Protein AF-A0A7W0VPZ4-F1 (afdb_monomer_lite)

pLDDT: mean 83.44, std 11.14, range [54.72, 97.38]

Foldseek 3Di:
DLVVVVVVPDQLCVVQVVVVHDSVVSVVVNVVVVVVPPPDPPDPDDDDDCPFPQDFDWDDQPPDIDTRRGDGPVRVVVVNVVSPDDDD

Sequence (88 aa):
MIKAWRRSGEPAAVFARRHGVQSKRIKYWAGRLSRAEAPAQMLSLVPAAVVGTELTAVIRAGEVTVELTSATPDQIAAIAQALARPTP

Structure (mmCIF, N/CA/C/O backbone):
data_AF-A0A7W0VPZ4-F1
#
_entry.id   AF-A0A7W0VPZ4-F1
#
loop_
_atom_site.group_PDB
_atom_site.id
_atom_site.type_symbol
_atom_site.label_atom_id
_atom_site.label_alt_id
_atom_site.label_comp_id
_atom_site.label_asym_id
_atom_site.label_entity_id
_atom_site.label_seq_id
_atom_site.pdbx_PDB_ins_code
_atom_site.Cartn_x
_atom_site.Cartn_y
_atom_site.Cartn_z
_atom_site.occupancy
_atom_site.B_iso_or_equiv
_atom_site.auth_seq_id
_atom_site.auth_comp_id
_atom_site.auth_asym_id
_atom_site.auth_atom_id
_atom_site.pdbx_PDB_model_num
ATOM 1 N N . MET A 1 1 ? 12.568 -6.796 -27.244 1.00 86.81 1 MET A N 1
ATOM 2 C CA . MET A 1 1 ? 12.271 -5.773 -28.275 1.00 86.81 1 MET A CA 1
ATOM 3 C C . MET A 1 1 ? 12.731 -4.362 -27.892 1.00 86.81 1 MET A C 1
ATOM 5 O O . MET A 1 1 ? 13.682 -3.889 -28.490 1.00 86.81 1 MET A O 1
ATOM 9 N N . ILE A 1 2 ? 12.154 -3.695 -26.878 1.00 94.25 2 ILE A N 1
ATOM 10 C CA . ILE A 1 2 ? 12.533 -2.305 -26.517 1.00 94.25 2 ILE A CA 1
ATOM 11 C C . ILE A 1 2 ? 13.999 -2.170 -26.080 1.00 94.25 2 ILE A C 1
ATOM 13 O O . ILE A 1 2 ? 14.676 -1.243 -26.506 1.00 94.25 2 ILE A O 1
ATOM 17 N N . LYS A 1 3 ? 14.523 -3.127 -25.302 1.00 93.38 3 LYS A N 1
ATOM 18 C CA . LYS A 1 3 ? 15.951 -3.166 -24.938 1.00 93.38 3 LYS A CA 1
ATOM 19 C C . LYS A 1 3 ? 16.869 -3.287 -26.166 1.00 93.38 3 LYS A C 1
ATOM 21 O O . LYS A 1 3 ? 17.906 -2.641 -26.211 1.00 93.38 3 LYS A O 1
ATOM 26 N N . ALA A 1 4 ? 16.466 -4.073 -27.168 1.00 93.56 4 ALA A N 1
ATOM 27 C CA . ALA A 1 4 ? 17.215 -4.230 -28.417 1.00 93.56 4 ALA A CA 1
ATOM 28 C C . ALA A 1 4 ? 17.193 -2.940 -29.253 1.00 93.56 4 ALA A C 1
ATOM 30 O O . ALA A 1 4 ? 18.233 -2.521 -29.744 1.00 93.56 4 ALA A O 1
ATOM 31 N N . TRP A 1 5 ? 16.041 -2.262 -29.323 1.00 95.62 5 TRP A N 1
ATOM 32 C CA . TRP A 1 5 ? 15.936 -0.937 -29.936 1.00 95.62 5 TRP A CA 1
ATOM 33 C C . TRP A 1 5 ? 16.828 0.097 -29.235 1.00 95.62 5 TRP A C 1
ATOM 35 O O . TRP A 1 5 ? 17.640 0.739 -29.893 1.00 95.62 5 TRP A O 1
ATOM 45 N N . ARG A 1 6 ? 16.748 0.213 -27.900 1.00 92.81 6 ARG A N 1
ATOM 46 C CA . ARG A 1 6 ? 17.590 1.140 -27.118 1.00 92.81 6 ARG A CA 1
ATOM 47 C C . ARG A 1 6 ? 19.085 0.896 -27.364 1.00 92.81 6 ARG A C 1
ATOM 49 O O . ARG A 1 6 ? 19.830 1.850 -27.525 1.00 92.81 6 ARG A O 1
ATOM 56 N N . ARG A 1 7 ? 19.506 -0.372 -27.447 1.00 95.56 7 ARG A N 1
ATOM 57 C CA . ARG A 1 7 ? 20.900 -0.748 -27.736 1.00 95.56 7 ARG A CA 1
ATOM 58 C C . ARG A 1 7 ? 21.325 -0.440 -29.174 1.00 95.56 7 ARG A C 1
ATOM 60 O O . ARG A 1 7 ? 22.496 -0.181 -29.402 1.00 95.56 7 ARG A O 1
ATOM 67 N N . SER A 1 8 ? 20.395 -0.473 -30.129 1.00 93.88 8 SER A N 1
ATOM 68 C CA . SER A 1 8 ? 20.704 -0.198 -31.538 1.00 93.88 8 SER A CA 1
ATOM 69 C C . SER A 1 8 ? 21.051 1.267 -31.822 1.00 93.88 8 SER A C 1
ATOM 71 O O . SER A 1 8 ? 21.659 1.542 -32.846 1.00 93.88 8 SER A O 1
ATOM 73 N N . GLY A 1 9 ? 20.638 2.210 -30.964 1.00 93.94 9 GLY A N 1
ATOM 74 C CA . GLY A 1 9 ? 20.834 3.652 -31.186 1.00 93.94 9 GLY A CA 1
ATOM 75 C C . GLY A 1 9 ? 20.010 4.250 -32.337 1.00 93.94 9 GLY A C 1
ATOM 76 O O . GLY A 1 9 ? 20.034 5.456 -32.558 1.00 93.94 9 GLY A O 1
ATOM 77 N N . GLU A 1 10 ? 19.250 3.432 -33.064 1.00 95.31 10 GLU A N 1
ATOM 78 C CA . GLU A 1 10 ? 18.498 3.864 -34.238 1.00 95.31 10 GLU A CA 1
ATOM 79 C C . GLU A 1 10 ? 17.220 4.640 -33.875 1.00 95.31 10 GLU A C 1
ATOM 81 O O . GLU A 1 10 ? 16.563 4.352 -32.864 1.00 95.31 10 GLU A O 1
ATOM 86 N N . PRO A 1 11 ? 16.755 5.550 -34.752 1.00 96.31 11 PRO A N 1
ATOM 87 C CA . PRO A 1 11 ? 15.426 6.130 -34.627 1.00 96.31 11 PRO A CA 1
ATOM 88 C C . PRO A 1 11 ? 14.339 5.046 -34.616 1.00 96.31 11 PRO A C 1
ATOM 90 O O . PRO A 1 11 ? 14.361 4.111 -35.417 1.00 96.31 11 PRO A O 1
ATOM 93 N N . ALA A 1 12 ? 13.322 5.209 -33.762 1.00 94.06 12 ALA A N 1
ATOM 94 C CA . ALA A 1 12 ? 12.245 4.225 -33.588 1.00 94.06 12 ALA A CA 1
ATOM 95 C C . ALA A 1 12 ? 11.572 3.802 -34.905 1.00 94.06 12 ALA A C 1
ATOM 97 O O . ALA A 1 12 ? 11.166 2.655 -35.039 1.00 94.06 12 ALA A O 1
ATOM 98 N N . ALA A 1 13 ? 11.450 4.711 -35.878 1.00 95.62 13 ALA A N 1
ATOM 99 C CA . ALA A 1 13 ? 10.864 4.411 -37.183 1.00 95.62 13 ALA A CA 1
ATOM 100 C C . ALA A 1 13 ? 11.728 3.462 -38.031 1.00 95.62 13 ALA A C 1
ATOM 102 O O . ALA A 1 13 ? 11.184 2.555 -38.658 1.00 95.62 13 ALA A O 1
ATOM 103 N N . VAL A 1 14 ? 13.052 3.637 -38.006 1.00 96.88 14 VAL A N 1
ATOM 104 C CA . VAL A 1 14 ? 14.014 2.807 -38.749 1.00 96.88 14 VAL A CA 1
ATOM 105 C C . VAL A 1 14 ? 14.024 1.393 -38.179 1.00 96.88 14 VAL A C 1
ATOM 107 O O . VAL A 1 14 ? 13.783 0.425 -38.903 1.00 96.88 14 VAL A O 1
ATOM 110 N N . PHE A 1 15 ? 14.168 1.289 -36.857 1.00 97.38 15 PHE A N 1
ATOM 111 C CA . PHE A 1 15 ? 14.133 0.012 -36.154 1.00 97.38 15 PHE A CA 1
ATOM 112 C C . PHE A 1 15 ? 12.794 -0.710 -36.365 1.00 97.38 15 PHE A C 1
ATOM 114 O O . PHE A 1 15 ? 12.747 -1.904 -36.655 1.00 97.38 15 PHE A O 1
ATOM 121 N N . ALA A 1 16 ? 11.680 0.020 -36.268 1.00 96.25 16 ALA A N 1
ATOM 122 C CA . ALA A 1 16 ? 10.353 -0.555 -36.431 1.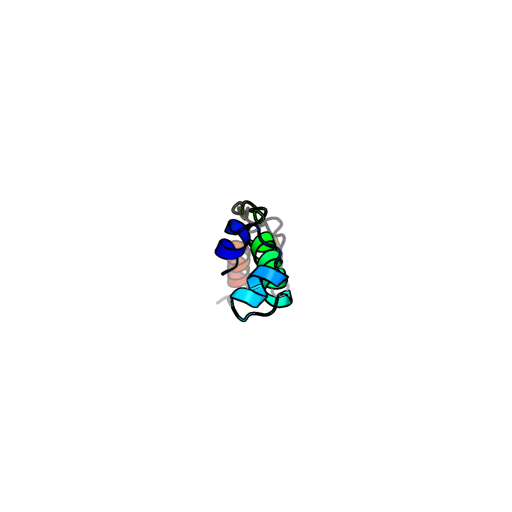00 96.25 16 ALA A CA 1
ATOM 123 C C . ALA A 1 16 ? 10.124 -1.113 -37.845 1.00 96.25 16 ALA A C 1
ATOM 125 O O . ALA A 1 16 ? 9.632 -2.233 -37.980 1.00 96.25 16 ALA A O 1
ATOM 126 N N . ARG A 1 17 ? 10.560 -0.386 -38.884 1.00 95.94 17 ARG A N 1
ATOM 127 C CA . ARG A 1 17 ? 10.477 -0.834 -40.282 1.00 95.94 17 ARG A CA 1
ATOM 128 C C . ARG A 1 17 ? 11.285 -2.108 -40.523 1.00 95.94 17 ARG A C 1
ATOM 130 O O . ARG A 1 17 ? 10.760 -3.033 -41.134 1.00 95.94 17 ARG A O 1
ATOM 137 N N . ARG A 1 18 ? 12.522 -2.185 -40.014 1.00 96.38 18 ARG A N 1
ATOM 138 C CA . ARG A 1 18 ? 13.381 -3.375 -40.168 1.00 96.38 18 ARG A CA 1
ATOM 139 C C . ARG A 1 18 ? 12.772 -4.626 -39.537 1.00 96.38 18 ARG A C 1
ATOM 141 O O . ARG A 1 18 ? 12.947 -5.723 -40.050 1.00 96.38 18 ARG A O 1
ATOM 148 N N . HIS A 1 19 ? 12.061 -4.457 -38.428 1.00 94.88 19 HIS A N 1
ATOM 149 C CA . HIS A 1 19 ? 11.505 -5.562 -37.653 1.00 94.88 19 HIS A CA 1
ATOM 150 C C . HIS A 1 19 ? 9.997 -5.774 -37.869 1.00 94.88 19 HIS A C 1
ATOM 152 O O . HIS A 1 19 ? 9.378 -6.499 -37.094 1.00 94.88 19 HIS A O 1
ATOM 158 N N . GLY A 1 20 ? 9.394 -5.146 -38.887 1.00 95.50 20 GLY A N 1
ATOM 159 C CA . GLY A 1 20 ? 7.984 -5.355 -39.241 1.00 95.50 20 GLY A CA 1
ATOM 160 C C . GLY A 1 20 ? 6.987 -4.910 -38.165 1.00 95.50 20 GLY A C 1
ATOM 161 O O . GLY A 1 20 ? 5.904 -5.478 -38.047 1.00 95.50 20 GLY A O 1
ATOM 162 N N . VAL A 1 21 ? 7.338 -3.915 -37.347 1.00 94.50 21 VAL A N 1
ATOM 163 C CA . VAL A 1 21 ? 6.479 -3.404 -36.268 1.00 94.50 21 VAL A CA 1
ATOM 164 C C . VAL A 1 21 ? 6.131 -1.934 -36.473 1.00 94.50 21 VAL A C 1
ATOM 166 O O . VAL A 1 21 ? 6.779 -1.205 -37.215 1.00 94.50 21 VAL A O 1
ATOM 169 N N . GLN A 1 22 ? 5.093 -1.461 -35.784 1.00 95.38 22 GLN A N 1
ATOM 170 C CA . GLN A 1 22 ? 4.708 -0.052 -35.820 1.00 95.38 22 GLN A CA 1
ATOM 171 C C . GLN A 1 22 ? 5.578 0.793 -34.878 1.00 95.38 22 GLN A C 1
ATOM 173 O O . GLN A 1 22 ? 5.693 0.500 -33.685 1.00 95.38 22 GLN A O 1
ATOM 178 N N . SER A 1 23 ? 6.108 1.913 -35.377 1.00 93.75 23 SER A N 1
ATOM 179 C CA . SER A 1 23 ? 6.935 2.848 -34.591 1.00 93.75 23 SER A CA 1
ATOM 180 C C . SER A 1 23 ? 6.212 3.394 -33.348 1.00 93.75 23 SER A C 1
ATOM 182 O O . SER A 1 23 ? 6.798 3.488 -32.267 1.00 93.75 23 SER A O 1
ATOM 184 N N . LYS A 1 24 ? 4.898 3.657 -33.448 1.00 95.19 24 LYS A N 1
ATOM 185 C CA . LYS A 1 24 ? 4.061 4.092 -32.313 1.00 95.19 24 LYS A CA 1
ATOM 186 C C . LYS A 1 24 ? 4.080 3.081 -31.162 1.00 95.19 24 LYS A C 1
ATOM 188 O O . LYS A 1 24 ? 4.147 3.476 -30.001 1.00 95.19 24 LYS A O 1
ATOM 193 N N . ARG A 1 25 ? 4.092 1.782 -31.479 1.00 94.44 25 ARG A N 1
ATOM 194 C CA . ARG A 1 25 ? 4.152 0.695 -30.493 1.00 94.44 25 ARG A CA 1
ATOM 195 C C . ARG A 1 25 ? 5.503 0.675 -29.774 1.00 94.44 25 ARG A C 1
ATOM 197 O O . ARG A 1 25 ? 5.525 0.517 -28.558 1.00 94.44 25 ARG A O 1
ATOM 204 N N .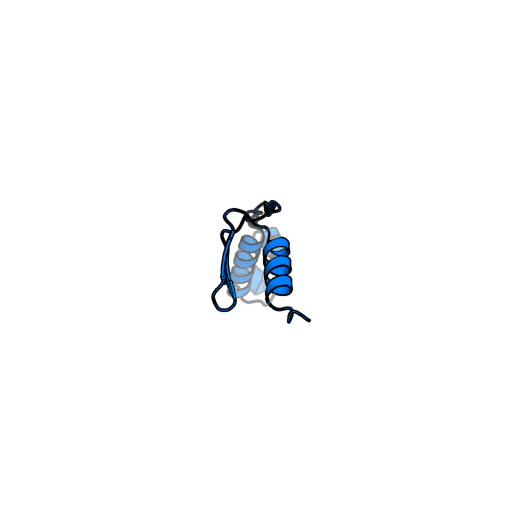 ILE A 1 26 ? 6.608 0.911 -30.488 1.00 95.75 26 ILE A N 1
ATOM 205 C CA . ILE A 1 26 ? 7.945 1.039 -29.880 1.00 95.75 26 ILE A CA 1
ATOM 206 C C . ILE A 1 26 ? 7.982 2.205 -28.886 1.00 95.75 26 ILE A C 1
ATOM 208 O O . ILE A 1 26 ? 8.366 2.009 -27.733 1.00 95.75 26 ILE A O 1
ATOM 212 N N . LYS A 1 27 ? 7.509 3.392 -29.290 1.00 93.50 27 LYS A N 1
ATOM 213 C CA . LYS A 1 27 ? 7.475 4.578 -28.417 1.00 93.50 27 LYS A CA 1
ATOM 214 C C . LYS A 1 27 ? 6.578 4.381 -27.189 1.00 93.50 27 LYS A C 1
ATOM 216 O O . LYS A 1 27 ? 6.989 4.704 -26.078 1.00 93.50 27 LYS A O 1
ATOM 221 N N . TYR A 1 28 ? 5.388 3.808 -27.38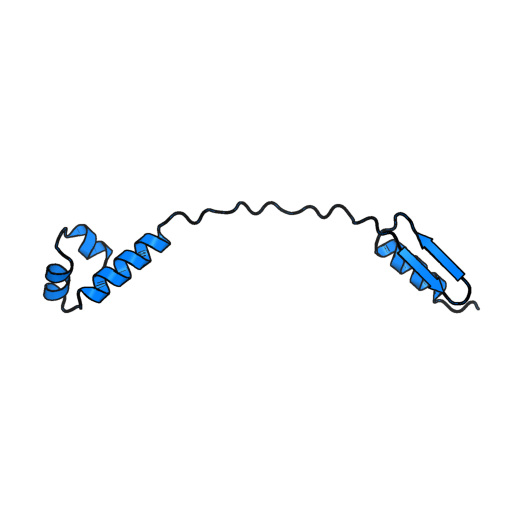0 1.00 94.38 28 TYR A N 1
ATOM 222 C CA . TYR A 1 28 ? 4.442 3.526 -26.297 1.00 94.38 28 TYR A CA 1
ATOM 223 C C . TYR A 1 28 ? 5.062 2.638 -25.211 1.00 94.38 28 TYR A C 1
ATOM 225 O O . TYR A 1 28 ? 5.073 2.998 -24.033 1.00 94.38 28 TYR A O 1
ATOM 233 N N . TRP A 1 29 ? 5.630 1.496 -25.607 1.00 94.31 29 TRP A N 1
ATOM 234 C CA . TRP A 1 29 ? 6.223 0.560 -24.654 1.00 94.31 29 TRP A CA 1
ATOM 235 C C . TRP A 1 29 ? 7.506 1.100 -24.024 1.00 94.31 29 TRP A C 1
ATOM 237 O O . TRP A 1 29 ? 7.753 0.841 -22.849 1.00 94.31 29 TRP A O 1
ATOM 247 N N . ALA A 1 30 ? 8.293 1.889 -24.757 1.00 93.25 30 ALA A N 1
ATOM 248 C CA . ALA A 1 30 ? 9.459 2.557 -24.192 1.00 93.25 30 ALA A CA 1
ATOM 249 C C . ALA A 1 30 ? 9.089 3.530 -23.067 1.00 93.25 30 ALA A C 1
ATOM 251 O O . ALA A 1 30 ? 9.713 3.482 -22.010 1.00 93.25 30 ALA A O 1
ATOM 252 N N . GLY A 1 31 ? 8.056 4.356 -23.264 1.00 91.81 31 GLY A N 1
ATOM 253 C CA . GLY A 1 31 ? 7.576 5.275 -22.230 1.00 91.81 31 GLY A CA 1
ATOM 254 C C . GLY A 1 31 ? 6.987 4.545 -21.022 1.00 91.81 31 GLY A C 1
ATOM 255 O O . GLY A 1 31 ? 7.253 4.917 -19.882 1.00 91.81 31 GLY A O 1
ATOM 256 N N . ARG A 1 32 ? 6.228 3.468 -21.254 1.00 90.44 32 ARG A N 1
ATOM 257 C CA . ARG A 1 32 ? 5.629 2.675 -20.172 1.00 90.44 32 ARG A CA 1
ATOM 258 C C . ARG A 1 32 ? 6.680 1.990 -19.297 1.00 90.44 32 ARG A C 1
ATOM 260 O O . ARG A 1 32 ? 6.549 2.013 -18.079 1.00 90.44 32 ARG A O 1
ATOM 267 N N . LEU A 1 33 ? 7.724 1.424 -19.905 1.00 88.88 33 LEU A N 1
ATOM 268 C CA . LEU A 1 33 ? 8.816 0.787 -19.164 1.00 88.88 33 LEU A CA 1
ATOM 269 C C . LEU A 1 33 ? 9.639 1.806 -18.372 1.00 88.88 33 LEU A C 1
ATOM 271 O O . LEU A 1 33 ? 9.932 1.552 -17.214 1.00 88.88 33 LEU A O 1
ATOM 275 N N . SER A 1 34 ? 9.919 2.986 -18.934 1.00 85.25 34 SER A N 1
ATOM 276 C CA . SER A 1 34 ? 10.612 4.051 -18.194 1.00 85.25 34 SER A CA 1
ATOM 277 C C . SER A 1 34 ? 9.840 4.535 -16.962 1.00 85.25 34 SER A C 1
ATOM 279 O O . SER A 1 34 ? 10.457 4.887 -15.966 1.00 85.25 34 SER A O 1
ATOM 281 N N . ARG A 1 35 ? 8.500 4.535 -16.998 1.00 78.88 35 ARG A N 1
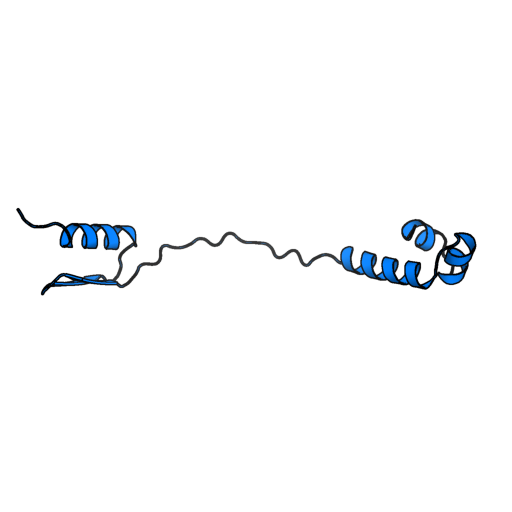ATOM 282 C CA . ARG A 1 35 ? 7.672 4.869 -15.824 1.00 78.88 35 ARG A CA 1
ATOM 283 C C . ARG A 1 35 ? 7.664 3.771 -14.762 1.00 78.88 35 ARG A C 1
ATOM 285 O O . ARG A 1 35 ? 7.554 4.088 -13.591 1.00 78.88 35 ARG A O 1
ATOM 292 N N . ALA A 1 36 ? 7.759 2.506 -15.167 1.00 73.00 36 ALA A N 1
ATOM 293 C CA . ALA A 1 36 ? 7.847 1.378 -14.239 1.00 73.00 36 ALA A CA 1
ATOM 294 C C . ALA A 1 36 ? 9.250 1.229 -13.621 1.00 73.00 36 ALA A C 1
ATOM 296 O O . ALA A 1 36 ? 9.376 0.726 -12.514 1.00 73.00 36 ALA A O 1
ATOM 297 N N . GLU A 1 37 ? 10.292 1.657 -14.342 1.00 68.00 37 GLU A N 1
ATOM 298 C CA . GLU A 1 37 ? 11.682 1.711 -13.865 1.00 68.00 37 GLU A CA 1
ATOM 299 C C . GLU A 1 37 ? 11.958 2.935 -12.976 1.00 68.00 37 GLU A C 1
ATOM 301 O O . GLU A 1 37 ? 12.998 2.983 -12.322 1.00 68.00 37 GLU A O 1
ATOM 306 N N . ALA A 1 38 ? 11.056 3.924 -12.938 1.00 68.69 38 ALA A N 1
ATOM 307 C CA . ALA A 1 38 ? 11.155 4.997 -11.960 1.00 68.69 38 ALA A CA 1
ATOM 308 C C . ALA A 1 38 ? 11.082 4.366 -10.561 1.00 68.69 38 ALA A C 1
ATOM 310 O O . ALA A 1 38 ? 10.181 3.552 -10.333 1.00 68.69 38 ALA A O 1
ATOM 311 N N . PRO A 1 39 ? 12.008 4.694 -9.641 1.00 62.69 39 PRO A N 1
ATOM 312 C CA . PRO A 1 39 ? 11.958 4.156 -8.295 1.00 62.69 39 PRO A CA 1
ATOM 313 C C . PRO A 1 39 ? 10.597 4.522 -7.717 1.00 62.69 39 PRO A C 1
ATOM 315 O O . PRO A 1 39 ? 10.296 5.700 -7.513 1.00 62.69 39 PRO A O 1
ATOM 318 N N . ALA A 1 40 ? 9.751 3.510 -7.510 1.00 63.62 40 ALA A N 1
ATOM 319 C CA . ALA A 1 40 ? 8.578 3.679 -6.682 1.00 63.62 40 ALA A CA 1
ATOM 320 C C . ALA A 1 40 ? 9.110 4.259 -5.377 1.00 63.62 40 ALA A C 1
ATOM 322 O O . ALA A 1 40 ? 10.042 3.700 -4.794 1.00 63.62 40 ALA A O 1
ATOM 323 N N . GLN A 1 41 ? 8.596 5.419 -4.979 1.00 63.84 41 GLN A N 1
ATOM 324 C CA . GLN A 1 41 ? 8.905 5.985 -3.680 1.00 63.84 41 GLN A CA 1
ATOM 325 C C . GLN A 1 41 ? 8.421 4.936 -2.676 1.00 63.84 41 GLN A C 1
ATOM 327 O O . GLN A 1 41 ? 7.221 4.802 -2.444 1.00 63.84 41 GLN A O 1
ATOM 332 N N . MET A 1 42 ? 9.336 4.076 -2.221 1.00 61.47 42 MET A N 1
ATOM 333 C CA . MET A 1 42 ? 9.029 3.000 -1.295 1.00 61.47 42 MET A CA 1
ATOM 334 C C . MET A 1 42 ? 8.659 3.688 0.004 1.00 61.47 42 MET A C 1
ATOM 336 O O . MET A 1 42 ? 9.524 4.116 0.766 1.00 61.47 42 MET A O 1
ATOM 340 N N . LEU A 1 43 ? 7.359 3.861 0.214 1.00 71.19 43 LEU A N 1
ATOM 341 C CA . LEU A 1 43 ? 6.839 4.289 1.493 1.00 71.19 43 LEU A CA 1
ATOM 342 C C . LEU A 1 43 ? 7.201 3.184 2.481 1.00 71.19 43 LEU A C 1
ATOM 344 O O . LEU A 1 43 ? 6.770 2.040 2.337 1.00 71.19 43 LEU A O 1
ATOM 348 N N . SER A 1 44 ? 8.061 3.523 3.438 1.00 71.62 44 SER A N 1
ATOM 349 C CA . SER A 1 44 ? 8.370 2.635 4.548 1.00 71.62 44 SER A CA 1
ATOM 350 C C . SER A 1 44 ? 7.092 2.467 5.361 1.00 71.62 44 SER A C 1
ATOM 352 O O . SER A 1 44 ? 6.600 3.424 5.961 1.00 71.62 44 SER A O 1
ATOM 354 N N . LEU A 1 45 ? 6.515 1.269 5.324 1.00 74.88 45 LEU A N 1
ATOM 355 C CA . LEU A 1 45 ? 5.382 0.929 6.170 1.00 74.88 45 LEU A CA 1
ATOM 356 C C . LEU A 1 45 ? 5.924 0.677 7.575 1.00 74.88 45 LEU A C 1
ATOM 358 O O . LEU A 1 45 ? 6.569 -0.338 7.829 1.00 74.88 45 LEU A O 1
ATOM 362 N N . VAL A 1 46 ? 5.685 1.624 8.476 1.00 77.38 46 VAL A N 1
ATOM 363 C CA . VAL A 1 46 ? 5.998 1.461 9.896 1.00 77.38 46 VAL A CA 1
ATOM 364 C C . VAL A 1 46 ? 4.796 0.788 10.562 1.00 77.38 46 VAL A C 1
ATOM 366 O O . VAL A 1 46 ? 3.676 1.276 10.392 1.00 77.38 46 VAL A O 1
ATOM 369 N N . PRO A 1 47 ? 4.981 -0.321 11.301 1.00 71.81 47 PRO A N 1
ATOM 370 C CA . PRO A 1 47 ? 3.903 -0.923 12.073 1.00 71.81 47 PRO A CA 1
ATOM 371 C C . PRO A 1 47 ? 3.290 0.104 13.029 1.00 71.81 47 PRO A C 1
ATOM 373 O O . PRO A 1 47 ? 3.988 0.688 13.857 1.00 71.81 47 PRO A O 1
ATOM 376 N N . ALA A 1 48 ? 1.983 0.326 12.916 1.00 72.00 48 ALA A N 1
ATOM 377 C CA . ALA A 1 48 ? 1.255 1.140 13.875 1.00 72.00 48 ALA A CA 1
ATOM 378 C C . ALA A 1 48 ? 1.045 0.317 15.152 1.00 72.00 48 ALA A C 1
ATOM 380 O O . ALA A 1 48 ? 0.331 -0.686 15.142 1.00 72.00 48 ALA A O 1
ATOM 381 N N . ALA A 1 49 ? 1.675 0.731 16.251 1.00 70.00 49 ALA A N 1
ATOM 382 C CA . ALA A 1 49 ? 1.341 0.212 17.568 1.00 70.00 49 ALA A CA 1
ATOM 383 C C . ALA A 1 49 ? 0.009 0.838 17.997 1.00 70.00 49 ALA A C 1
ATOM 385 O O . ALA A 1 49 ? -0.066 2.041 18.250 1.00 70.00 49 ALA A O 1
ATOM 386 N N . VAL A 1 50 ? -1.048 0.029 18.052 1.00 62.81 50 VAL A N 1
ATOM 387 C CA . VAL A 1 50 ? -2.312 0.443 18.665 1.00 62.81 50 VAL A CA 1
ATOM 388 C C . VAL A 1 50 ? -2.075 0.482 20.171 1.00 62.81 50 VAL A C 1
ATOM 390 O O . VAL A 1 50 ? -2.126 -0.544 20.845 1.00 62.81 50 VAL A O 1
ATOM 393 N N . VAL A 1 51 ? -1.749 1.662 20.696 1.00 68.50 51 VAL A N 1
ATOM 394 C CA . VAL A 1 51 ? -1.811 1.913 22.138 1.00 68.50 51 VAL A CA 1
ATOM 395 C C . VAL A 1 51 ? -3.288 1.826 22.498 1.00 68.50 51 VAL A C 1
ATOM 397 O O . VAL A 1 51 ? -4.095 2.518 21.879 1.00 68.50 51 VAL A O 1
ATOM 400 N N . GLY A 1 52 ? -3.641 0.902 23.398 1.00 62.47 52 GLY A N 1
ATOM 401 C CA . GLY A 1 52 ? -5.027 0.608 23.748 1.00 62.47 52 GLY A CA 1
ATOM 402 C C . GLY A 1 52 ? -5.817 1.896 23.944 1.00 62.47 52 GLY A C 1
ATOM 403 O O . GLY A 1 52 ? -5.432 2.750 24.736 1.00 62.47 52 GLY A O 1
ATOM 404 N N . THR A 1 53 ? -6.888 2.061 23.172 1.00 60.62 53 THR A N 1
ATOM 405 C CA . THR A 1 53 ? -7.827 3.158 23.375 1.00 60.62 53 THR A CA 1
ATOM 406 C C . THR A 1 53 ? -8.487 2.929 24.720 1.00 60.62 53 THR A C 1
ATOM 408 O O . THR A 1 53 ? -9.347 2.059 24.846 1.00 60.62 53 THR A O 1
ATOM 411 N N . GLU A 1 54 ? -8.052 3.672 25.730 1.00 66.06 54 GLU A N 1
ATOM 412 C CA . GLU A 1 54 ? -8.857 3.895 26.919 1.00 66.06 54 GLU A CA 1
ATOM 413 C C . GLU A 1 54 ? -10.138 4.585 26.453 1.00 66.06 54 GLU A C 1
ATOM 415 O O . GLU A 1 54 ? -10.106 5.679 25.884 1.00 66.06 54 GLU A O 1
ATOM 420 N N . LEU A 1 55 ? -11.260 3.883 26.580 1.00 70.44 55 LEU A N 1
ATOM 421 C CA . LEU A 1 55 ? -12.550 4.376 26.133 1.00 70.44 55 LEU A CA 1
ATOM 422 C C . LEU A 1 55 ? -13.297 4.942 27.331 1.00 70.44 55 LEU A C 1
ATOM 424 O O . LEU A 1 55 ? -13.383 4.309 28.386 1.00 70.44 55 LEU A O 1
ATOM 428 N N . THR A 1 56 ? -13.891 6.114 27.132 1.00 79.12 56 THR A N 1
ATOM 429 C CA . THR A 1 56 ? -14.988 6.562 27.979 1.00 79.12 56 THR A CA 1
ATOM 430 C C . THR A 1 56 ? -16.267 5.870 27.512 1.00 79.12 56 THR A C 1
ATOM 432 O O . THR A 1 56 ? -16.614 5.946 26.331 1.00 79.12 56 THR A O 1
ATOM 435 N N . ALA A 1 57 ? -16.966 5.182 28.412 1.00 79.75 57 ALA A N 1
ATOM 436 C CA . ALA A 1 57 ? -18.193 4.457 28.096 1.00 79.75 57 ALA A CA 1
ATOM 437 C C . ALA A 1 57 ? -19.282 4.734 29.132 1.00 79.75 57 ALA A C 1
ATOM 439 O O . ALA A 1 57 ? -19.029 4.751 30.332 1.00 79.75 57 ALA A O 1
ATOM 440 N N . VAL A 1 58 ? -20.515 4.904 28.656 1.00 83.62 58 VAL A N 1
ATOM 441 C CA . VAL A 1 58 ? -21.707 5.009 29.502 1.00 83.62 58 VAL A CA 1
ATOM 442 C C . VAL A 1 58 ? -22.585 3.798 29.220 1.00 83.62 58 VAL A C 1
ATOM 444 O O . VAL A 1 58 ? -23.091 3.640 28.108 1.00 83.62 58 VAL A O 1
ATOM 447 N N . ILE A 1 59 ? -22.765 2.940 30.219 1.00 83.81 59 ILE A N 1
ATOM 448 C CA . ILE A 1 59 ? -23.609 1.745 30.137 1.00 83.81 59 ILE A CA 1
ATOM 449 C C . ILE A 1 59 ? -24.915 2.036 30.877 1.00 83.81 59 ILE A C 1
ATOM 451 O O . ILE A 1 59 ? -24.901 2.427 32.043 1.00 83.81 59 ILE A O 1
ATOM 455 N N . ARG A 1 60 ? -26.053 1.841 30.203 1.00 85.56 60 ARG A N 1
ATOM 456 C CA . ARG A 1 60 ? -27.393 1.990 30.790 1.00 85.56 60 ARG A CA 1
ATOM 457 C C . ARG A 1 60 ? -28.057 0.622 30.900 1.00 85.56 60 ARG A C 1
ATOM 459 O O . ARG A 1 60 ? -28.217 -0.054 29.885 1.00 85.56 60 ARG A O 1
ATOM 466 N N . ALA A 1 61 ? -28.453 0.237 32.108 1.00 82.38 61 ALA A N 1
ATOM 467 C CA . ALA A 1 61 ? -29.122 -1.027 32.403 1.00 82.38 61 ALA A CA 1
ATOM 468 C C . ALA A 1 61 ? -30.331 -0.770 33.319 1.00 82.38 61 ALA A C 1
ATOM 470 O O . ALA A 1 61 ? -30.198 -0.676 34.538 1.00 82.38 61 ALA A O 1
ATOM 471 N N . GLY A 1 62 ? -31.516 -0.616 32.721 1.00 82.62 62 GLY A N 1
ATOM 472 C CA . GLY A 1 62 ? -32.729 -0.237 33.452 1.00 82.62 62 GLY A CA 1
ATOM 473 C C . GLY A 1 62 ? -32.586 1.148 34.089 1.00 82.62 62 GLY A C 1
ATOM 474 O O . GLY A 1 62 ? -32.325 2.125 33.390 1.00 82.62 62 GLY A O 1
ATOM 475 N N . GLU A 1 63 ? -32.731 1.218 35.412 1.00 84.12 63 GLU A N 1
ATOM 476 C CA . G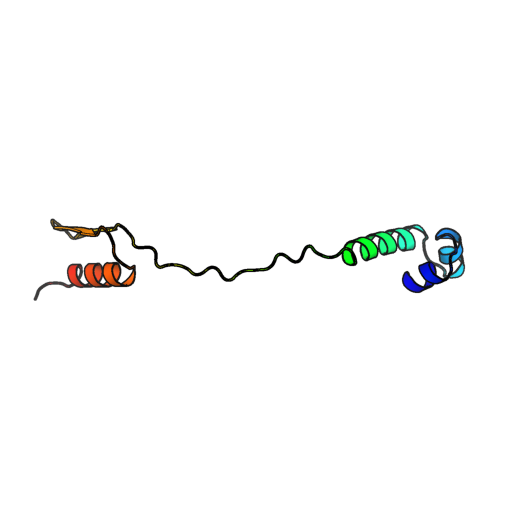LU A 1 63 ? -32.565 2.453 36.196 1.00 84.12 63 GLU A CA 1
ATOM 477 C C . GLU A 1 63 ? -31.098 2.754 36.558 1.00 84.12 63 GLU A C 1
ATOM 479 O O . GLU A 1 63 ? -30.794 3.817 37.097 1.00 84.12 63 GLU A O 1
ATOM 484 N N . VAL A 1 64 ? -30.165 1.847 36.245 1.00 81.62 64 VAL A N 1
ATOM 485 C CA . VAL A 1 64 ? -28.742 2.004 36.570 1.00 81.62 64 VAL A CA 1
ATOM 486 C C . VAL A 1 64 ? -27.987 2.607 35.386 1.00 81.62 64 VAL A C 1
ATOM 488 O O . VAL A 1 64 ? -28.054 2.108 34.261 1.00 81.62 64 VAL A O 1
ATOM 491 N N . THR A 1 65 ? -27.217 3.665 35.651 1.00 87.31 65 THR A N 1
ATOM 492 C CA . THR A 1 65 ? -26.244 4.237 34.710 1.00 87.31 65 THR A CA 1
ATOM 493 C C . THR A 1 65 ? -24.842 4.093 35.287 1.00 87.31 65 THR A C 1
ATOM 495 O O . THR A 1 65 ? -24.587 4.534 36.405 1.00 87.31 65 THR A O 1
ATOM 498 N N . VAL A 1 66 ? -23.939 3.481 34.524 1.00 85.06 66 VAL A N 1
ATOM 499 C CA . VAL A 1 66 ? -22.525 3.320 34.878 1.00 85.06 66 VAL A CA 1
ATOM 500 C C . VAL A 1 66 ? -21.690 4.124 33.896 1.00 85.06 66 VAL A C 1
ATOM 502 O O . VAL A 1 66 ? -21.780 3.911 32.689 1.00 85.06 66 VAL A O 1
ATOM 505 N N . GLU A 1 67 ? -20.874 5.033 34.415 1.00 88.12 67 GLU A N 1
ATOM 506 C CA . GLU A 1 67 ? -19.928 5.824 33.634 1.00 88.12 67 GLU A CA 1
ATOM 507 C C . GLU A 1 67 ? -18.503 5.334 33.900 1.00 88.12 67 GLU A C 1
ATOM 509 O O . GLU A 1 67 ? -18.073 5.193 35.045 1.00 88.12 67 GLU A O 1
ATOM 514 N N . LEU A 1 68 ? -17.786 5.038 32.822 1.00 84.44 68 LEU A N 1
ATOM 515 C CA . LEU A 1 68 ? -16.417 4.546 32.820 1.00 84.44 68 LEU A CA 1
ATOM 516 C C . LEU A 1 68 ? -15.566 5.594 32.117 1.0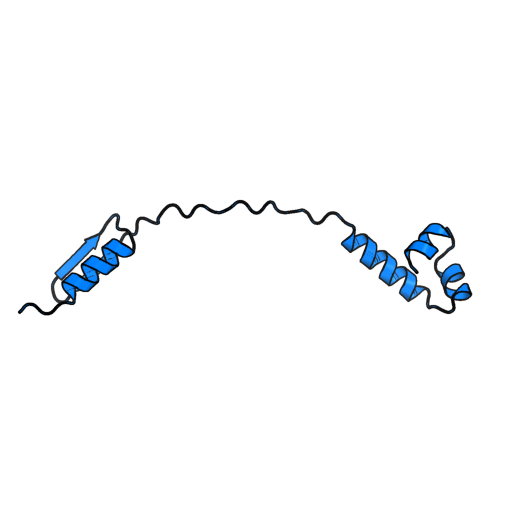0 84.44 68 LEU A C 1
ATOM 518 O O . LEU A 1 68 ? -15.803 5.879 30.949 1.00 84.44 68 LEU A O 1
ATOM 522 N N . THR A 1 69 ? -14.590 6.171 32.810 1.00 79.31 69 THR A N 1
ATOM 523 C CA . THR A 1 69 ? -13.737 7.247 32.274 1.00 79.31 69 THR A CA 1
ATOM 524 C C . THR A 1 69 ? -12.454 6.744 31.618 1.00 79.31 69 THR A C 1
ATOM 526 O O . THR A 1 69 ? -11.847 7.478 30.846 1.00 79.31 69 THR A O 1
ATOM 529 N N . SER A 1 70 ? -12.079 5.488 31.862 1.00 80.81 70 SER A N 1
ATOM 530 C CA . SER A 1 70 ? -10.966 4.803 31.209 1.00 80.81 70 SER A CA 1
ATOM 531 C C . SER A 1 70 ? -11.152 3.295 31.367 1.00 80.81 70 SER A C 1
ATOM 533 O O . SER A 1 70 ? -10.830 2.713 32.404 1.00 80.81 70 SER A O 1
ATOM 535 N N . ALA A 1 71 ? -11.769 2.668 30.368 1.00 78.19 71 ALA A N 1
ATOM 536 C CA . ALA A 1 71 ? -11.959 1.226 30.339 1.00 78.19 71 ALA A CA 1
ATOM 537 C C . ALA A 1 71 ? -11.497 0.650 29.003 1.00 78.19 71 ALA A C 1
ATOM 539 O O . ALA A 1 71 ? -11.699 1.242 27.938 1.00 78.19 71 ALA A O 1
ATOM 540 N N . THR A 1 72 ? -10.891 -0.531 29.057 1.00 82.94 72 THR A N 1
ATOM 541 C CA . THR A 1 72 ? -10.614 -1.306 27.850 1.00 82.94 72 THR A CA 1
ATOM 542 C C . THR A 1 72 ? -11.916 -1.901 27.299 1.00 82.94 72 THR A C 1
ATOM 544 O O . THR A 1 72 ? -12.876 -2.105 28.054 1.00 82.94 72 THR A O 1
ATOM 547 N N . PRO A 1 73 ? -11.972 -2.237 25.997 1.00 81.88 73 PRO A N 1
ATOM 548 C CA . PRO A 1 73 ? -13.126 -2.927 25.420 1.00 81.88 73 PRO A CA 1
ATOM 549 C C . PRO A 1 73 ? -13.544 -4.185 26.201 1.00 81.88 73 PRO A C 1
ATOM 551 O O . PRO A 1 73 ? -14.736 -4.413 26.403 1.00 81.88 73 PRO A O 1
ATOM 554 N N . ASP A 1 74 ? -12.576 -4.952 26.714 1.00 84.06 74 ASP A N 1
ATOM 555 C CA . ASP A 1 74 ? -12.834 -6.168 27.494 1.00 84.06 74 ASP A CA 1
ATOM 556 C C . ASP A 1 74 ? -13.494 -5.865 28.848 1.00 84.06 74 ASP A C 1
ATOM 558 O O . ASP A 1 74 ? -14.413 -6.571 29.267 1.00 84.06 74 ASP A O 1
ATOM 562 N N . GLN A 1 75 ? -13.079 -4.788 29.524 1.00 85.44 75 GLN A N 1
ATOM 563 C CA . GLN A 1 75 ? -13.693 -4.352 30.782 1.00 85.44 75 GLN A CA 1
ATOM 564 C C . GLN A 1 75 ? -15.135 -3.881 30.568 1.00 85.44 75 GLN A C 1
ATOM 566 O O . GLN A 1 75 ? -16.024 -4.243 31.341 1.00 85.44 75 GLN A O 1
ATOM 571 N N . ILE A 1 76 ? -15.387 -3.128 29.492 1.00 85.38 76 ILE A N 1
ATOM 572 C CA . ILE A 1 76 ? -16.740 -2.695 29.114 1.00 85.38 76 ILE A CA 1
ATOM 573 C C . ILE A 1 76 ? -17.625 -3.919 28.847 1.00 85.38 76 ILE A C 1
ATOM 575 O O . ILE A 1 76 ? -18.741 -3.998 29.366 1.00 85.38 76 ILE A O 1
ATOM 579 N N . ALA A 1 77 ? -17.121 -4.898 28.089 1.00 85.81 77 ALA A N 1
ATOM 580 C CA . ALA A 1 77 ? -17.846 -6.127 27.784 1.00 85.81 77 ALA A CA 1
ATOM 581 C C . ALA A 1 77 ? -18.172 -6.938 29.049 1.00 85.81 77 ALA A C 1
ATOM 583 O O . ALA A 1 77 ? -19.303 -7.405 29.200 1.00 85.81 77 ALA A O 1
ATOM 584 N N . ALA A 1 78 ? -17.223 -7.065 29.981 1.00 89.50 78 ALA A N 1
ATOM 585 C CA . ALA A 1 78 ? -17.431 -7.780 31.238 1.00 89.50 78 ALA A CA 1
ATOM 586 C C . ALA A 1 78 ? -18.514 -7.120 32.111 1.00 89.50 78 ALA A C 1
ATOM 588 O O . ALA A 1 78 ? -19.389 -7.811 32.637 1.00 89.50 78 ALA A O 1
ATOM 589 N N . ILE A 1 79 ? -18.498 -5.787 32.226 1.00 87.31 79 ILE A N 1
ATOM 590 C CA . ILE A 1 79 ? -19.499 -5.033 32.996 1.00 87.31 79 ILE A CA 1
ATOM 591 C C . ILE A 1 79 ? -20.878 -5.149 32.339 1.00 87.31 79 ILE A C 1
ATOM 593 O O . ILE A 1 79 ? -21.859 -5.438 33.023 1.00 87.31 79 ILE A O 1
ATOM 597 N N . ALA A 1 80 ? -20.958 -4.998 31.015 1.00 86.56 80 ALA A N 1
ATOM 598 C CA . ALA A 1 80 ? -22.211 -5.158 30.281 1.00 86.56 80 ALA A CA 1
ATOM 599 C C . ALA A 1 80 ? -22.808 -6.567 30.460 1.00 86.56 80 ALA A C 1
ATOM 601 O O . ALA A 1 80 ? -24.008 -6.701 30.699 1.00 86.56 80 ALA A O 1
ATOM 602 N N . GLN A 1 81 ? -21.980 -7.616 30.414 1.00 88.50 81 GLN A N 1
ATOM 603 C CA . GLN A 1 81 ? -22.424 -8.993 30.661 1.00 88.50 81 GLN A CA 1
ATOM 604 C C . GLN A 1 81 ? -22.895 -9.216 32.101 1.00 88.50 81 GLN A C 1
ATOM 606 O O . GLN A 1 81 ? -23.874 -9.931 32.315 1.00 88.50 81 GLN A O 1
ATOM 611 N N . ALA A 1 82 ? -22.211 -8.629 33.086 1.00 87.12 82 ALA A N 1
ATOM 612 C CA . ALA A 1 82 ? -22.613 -8.730 34.485 1.00 87.12 82 ALA A CA 1
ATOM 613 C C . ALA A 1 82 ? -23.977 -8.066 34.726 1.00 87.12 82 ALA A C 1
ATOM 615 O O . ALA A 1 82 ? -24.828 -8.659 35.383 1.00 87.12 82 ALA A O 1
ATOM 616 N N . LEU A 1 83 ? -24.206 -6.886 34.140 1.00 85.88 83 LEU A N 1
ATOM 617 C CA . LEU A 1 83 ? -25.469 -6.149 34.251 1.00 85.88 83 LEU A CA 1
ATOM 618 C C . LEU A 1 83 ? -26.635 -6.827 33.517 1.00 85.88 83 LEU A C 1
ATOM 620 O O . LEU A 1 83 ? -27.780 -6.694 33.935 1.00 85.88 83 LEU A O 1
ATOM 624 N N . ALA A 1 84 ? -26.362 -7.549 32.429 1.00 83.69 84 ALA A N 1
ATOM 625 C CA . ALA A 1 84 ? -27.383 -8.270 31.668 1.00 83.69 84 ALA A CA 1
ATOM 626 C C . ALA A 1 84 ? -27.797 -9.608 32.308 1.00 83.69 84 ALA A C 1
ATOM 628 O O . ALA A 1 84 ? -28.747 -10.243 31.842 1.00 83.69 84 ALA A O 1
ATOM 629 N N . ARG A 1 85 ? -27.082 -10.075 33.339 1.00 80.94 85 ARG A N 1
ATOM 630 C CA . ARG A 1 85 ? -27.387 -11.348 33.990 1.00 80.94 85 ARG A CA 1
ATOM 631 C C . ARG A 1 85 ? -28.617 -11.176 34.894 1.00 80.94 85 ARG A C 1
ATOM 633 O O . ARG A 1 85 ? -28.578 -10.326 35.780 1.00 80.94 85 ARG A O 1
ATOM 640 N N . PRO A 1 86 ? -29.685 -11.976 34.720 1.00 67.88 86 PRO A N 1
ATOM 641 C CA . PRO A 1 86 ? -30.812 -11.946 35.640 1.00 67.88 86 PRO A CA 1
ATOM 642 C C . PRO A 1 86 ? -30.337 -12.369 37.033 1.00 67.88 86 PRO A C 1
ATOM 644 O O . PRO A 1 86 ? -29.666 -13.394 37.186 1.00 67.88 86 PRO A O 1
ATOM 647 N N . THR A 1 87 ? -30.644 -11.552 38.037 1.00 64.19 87 THR A N 1
ATOM 648 C CA . THR A 1 87 ? -30.442 -11.888 39.448 1.00 64.19 87 THR A CA 1
ATOM 649 C C . THR A 1 87 ? -31.305 -13.115 39.785 1.00 64.19 87 THR A C 1
ATOM 651 O O . THR A 1 87 ? -32.451 -13.151 39.331 1.00 64.19 87 THR A O 1
ATOM 654 N N . PRO A 1 88 ? -30.778 -14.128 40.501 1.00 54.72 88 PRO A N 1
ATOM 655 C CA . PRO A 1 88 ? -31.573 -15.275 40.943 1.00 54.72 88 PRO A CA 1
ATOM 656 C C . PRO A 1 88 ? -32.699 -14.878 41.903 1.00 54.72 88 PRO A C 1
ATOM 658 O O . PRO A 1 88 ? -32.541 -13.859 42.617 1.00 54.72 88 PRO A O 1
#

Secondary structure (DSSP, 8-state):
-HHHHHHH---HHHHHHHTT--HHHHHHHHHHHHHHSS----------------EEEEEEETTEEEEEEEE-HHHHHHHHHHHTSPP-

Radius of gyration: 33.27 Å; chains: 1; bounding box: 54×22×81 Å